Protein AF-A0A966BCX8-F1 (afdb_monomer_lite)

Sequence (118 aa):
MANRGTFKENTAAAQQHLARFEAEPLGHFINGENLASESGTTFENRSPVDGSLLGIVASGGAADVARAADAAEEAFGAWSNLAGTERKRILHNVADLIIERQHEIAVTECMDTGQTMR

Structure (mmCIF, N/CA/C/O backbone):
data_AF-A0A966BCX8-F1
#
_entry.id   AF-A0A966BCX8-F1
#
loop_
_atom_site.group_PDB
_atom_site.id
_atom_site.type_symbol
_atom_site.label_atom_id
_atom_site.label_alt_id
_atom_site.label_comp_id
_atom_site.label_asym_id
_atom_site.label_entity_id
_atom_site.label_seq_id
_atom_site.pdbx_PDB_ins_code
_atom_site.Cartn_x
_atom_site.Cartn_y
_atom_site.Cartn_z
_atom_site.occupancy
_atom_site.B_iso_or_equiv
_atom_site.auth_seq_id
_atom_site.auth_comp_id
_atom_site.auth_asym_id
_atom_site.auth_atom_id
_atom_site.pdbx_PDB_model_num
ATOM 1 N N . MET A 1 1 ? -0.138 -24.858 -16.060 1.00 45.72 1 MET A N 1
ATOM 2 C CA . MET A 1 1 ? 0.963 -23.971 -15.627 1.00 45.72 1 MET A CA 1
ATOM 3 C C . MET A 1 1 ? 0.534 -22.558 -15.965 1.00 45.72 1 MET A C 1
ATOM 5 O O . MET A 1 1 ? 0.227 -22.328 -17.127 1.00 45.72 1 MET A O 1
ATOM 9 N N . ALA A 1 2 ? 0.392 -21.674 -14.974 1.00 55.75 2 ALA A N 1
ATOM 10 C CA . ALA A 1 2 ? 0.050 -20.277 -15.239 1.00 55.75 2 ALA A CA 1
ATOM 11 C C . ALA A 1 2 ? 1.115 -19.672 -16.167 1.00 55.75 2 ALA A C 1
ATOM 13 O O . ALA A 1 2 ? 2.304 -19.943 -15.995 1.00 55.75 2 ALA A O 1
ATOM 14 N N . ASN A 1 3 ? 0.687 -18.940 -17.193 1.00 61.12 3 ASN A N 1
ATOM 15 C CA . ASN A 1 3 ? 1.589 -18.269 -18.119 1.00 61.12 3 ASN A CA 1
ATOM 16 C C . ASN A 1 3 ? 2.331 -17.163 -17.353 1.00 61.12 3 ASN A C 1
ATOM 18 O O . ASN A 1 3 ? 1.730 -16.151 -17.011 1.00 61.12 3 ASN A O 1
ATOM 22 N N . ARG A 1 4 ? 3.609 -17.389 -17.028 1.00 71.69 4 ARG A N 1
ATOM 23 C CA . ARG A 1 4 ? 4.410 -16.517 -16.148 1.00 71.69 4 ARG A CA 1
ATOM 24 C C . ARG A 1 4 ? 4.938 -15.253 -16.830 1.00 71.69 4 ARG A C 1
ATOM 26 O O . ARG A 1 4 ? 5.569 -14.448 -16.153 1.00 71.69 4 ARG A O 1
ATOM 33 N N . GLY A 1 5 ? 4.705 -15.092 -18.134 1.00 82.25 5 GLY A N 1
ATOM 34 C CA . GLY A 1 5 ? 5.311 -14.028 -18.930 1.00 82.25 5 GLY A CA 1
ATOM 35 C C . GLY A 1 5 ? 6.838 -14.141 -18.996 1.00 82.25 5 GLY A C 1
ATOM 36 O O . GLY A 1 5 ? 7.498 -14.826 -18.211 1.00 82.25 5 GLY A O 1
ATOM 37 N N . THR A 1 6 ? 7.430 -13.480 -19.974 1.00 90.44 6 THR A N 1
ATOM 38 C CA . THR A 1 6 ? 8.875 -13.265 -20.047 1.00 90.44 6 THR A CA 1
ATOM 39 C C . THR A 1 6 ? 9.290 -12.131 -19.108 1.00 90.44 6 THR A C 1
ATOM 41 O O . THR A 1 6 ? 8.470 -11.306 -18.709 1.00 90.44 6 THR A O 1
ATOM 44 N N . PHE A 1 7 ? 10.586 -12.040 -18.788 1.00 88.06 7 PHE A N 1
ATOM 45 C CA . PHE A 1 7 ? 11.124 -10.913 -18.015 1.00 88.06 7 PHE A CA 1
ATOM 46 C C . PHE A 1 7 ? 10.721 -9.566 -18.631 1.00 88.06 7 PHE A C 1
ATOM 48 O O . PHE A 1 7 ? 10.174 -8.713 -17.946 1.00 88.06 7 PHE A O 1
ATOM 55 N N . LYS A 1 8 ? 10.886 -9.424 -19.952 1.00 91.12 8 LYS A N 1
ATOM 56 C CA . LYS A 1 8 ? 10.543 -8.198 -20.680 1.00 91.12 8 LYS A CA 1
ATOM 57 C C . LYS A 1 8 ? 9.058 -7.839 -20.571 1.00 91.12 8 LYS A C 1
ATOM 59 O O . LYS A 1 8 ? 8.737 -6.670 -20.393 1.00 91.12 8 LYS A O 1
ATOM 64 N N . GLU A 1 9 ? 8.165 -8.822 -20.686 1.00 93.38 9 GLU A N 1
ATOM 65 C CA . GLU A 1 9 ? 6.717 -8.603 -20.555 1.00 93.38 9 GLU A CA 1
ATOM 66 C C . GLU A 1 9 ? 6.342 -8.180 -19.132 1.00 93.38 9 GLU A C 1
ATOM 68 O O . GLU A 1 9 ? 5.588 -7.226 -18.960 1.00 93.38 9 GLU A O 1
ATOM 73 N N . ASN A 1 10 ? 6.911 -8.831 -18.115 1.00 92.88 10 ASN A N 1
ATOM 74 C CA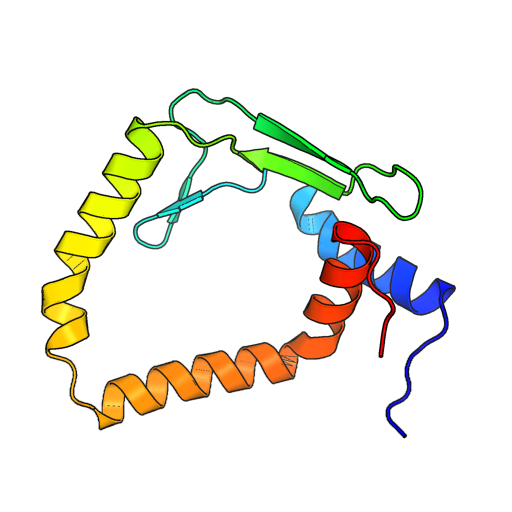 . ASN A 1 10 ? 6.623 -8.511 -16.718 1.00 92.88 10 ASN A CA 1
ATOM 75 C C . ASN A 1 10 ? 7.182 -7.145 -16.301 1.00 92.88 10 ASN A C 1
ATOM 77 O O . ASN A 1 10 ? 6.489 -6.399 -15.617 1.00 92.88 10 ASN A O 1
ATOM 81 N N . THR A 1 11 ? 8.389 -6.779 -16.744 1.00 91.94 11 THR A N 1
ATOM 82 C CA . THR A 1 11 ? 8.951 -5.444 -16.485 1.00 91.94 11 THR A CA 1
ATOM 83 C C . THR A 1 11 ? 8.121 -4.352 -17.161 1.00 91.94 11 THR A C 1
ATOM 85 O O . THR A 1 11 ? 7.848 -3.327 -16.544 1.00 91.94 11 THR A O 1
ATOM 88 N N . ALA A 1 12 ? 7.660 -4.576 -18.398 1.00 93.44 12 ALA A N 1
ATOM 89 C CA . ALA A 1 12 ? 6.788 -3.624 -19.086 1.00 93.44 12 ALA A CA 1
ATOM 90 C C . ALA A 1 12 ? 5.432 -3.461 -18.375 1.00 93.44 12 ALA A C 1
ATOM 92 O O . ALA A 1 12 ? 4.958 -2.338 -18.212 1.00 93.44 12 ALA A O 1
ATOM 93 N N . ALA A 1 13 ? 4.835 -4.564 -17.910 1.00 94.19 13 ALA A N 1
ATOM 94 C CA . ALA A 1 13 ? 3.607 -4.523 -17.119 1.00 94.19 13 ALA A CA 1
ATOM 95 C C . ALA A 1 13 ? 3.812 -3.760 -15.800 1.00 94.19 13 ALA A C 1
ATOM 97 O O . ALA A 1 13 ? 3.029 -2.869 -15.481 1.00 94.19 13 ALA A O 1
ATOM 98 N N . ALA A 1 14 ? 4.896 -4.043 -15.067 1.00 93.44 14 ALA A N 1
ATOM 99 C CA . ALA A 1 14 ? 5.225 -3.325 -13.838 1.00 93.44 14 ALA A CA 1
ATOM 100 C C . ALA A 1 14 ? 5.362 -1.819 -14.082 1.00 93.44 14 ALA A C 1
ATOM 102 O O . ALA A 1 14 ? 4.750 -1.030 -13.370 1.00 93.44 14 ALA A O 1
ATOM 103 N N . GLN A 1 15 ? 6.092 -1.420 -15.127 1.00 92.31 15 GLN A N 1
ATOM 104 C CA . GLN A 1 15 ? 6.260 -0.012 -15.479 1.00 92.31 15 GLN A CA 1
ATOM 105 C C . GLN A 1 15 ? 4.915 0.666 -15.773 1.00 92.31 15 GLN A C 1
ATOM 107 O O . GLN A 1 15 ? 4.664 1.767 -15.291 1.00 92.31 15 GLN A O 1
ATOM 112 N N . GLN A 1 16 ? 4.016 -0.003 -16.500 1.00 94.06 16 GLN A N 1
ATOM 113 C CA . GLN A 1 16 ? 2.673 0.521 -16.750 1.00 94.06 16 GLN A CA 1
ATOM 114 C C . GLN A 1 16 ? 1.881 0.735 -15.449 1.00 94.06 16 GLN A C 1
ATOM 116 O O . GLN A 1 16 ? 1.194 1.747 -15.310 1.00 94.06 16 GLN A O 1
ATOM 121 N N . HIS A 1 17 ? 1.957 -0.199 -14.498 1.00 93.00 17 HIS A N 1
ATOM 122 C CA . HIS A 1 17 ? 1.249 -0.086 -13.220 1.00 93.00 17 HIS A CA 1
ATOM 123 C C . HIS A 1 17 ? 1.862 0.963 -12.288 1.00 93.00 17 HIS A C 1
ATOM 125 O O . HIS A 1 17 ? 1.127 1.635 -11.566 1.00 93.00 17 HIS A O 1
ATOM 131 N N . LEU A 1 18 ? 3.185 1.120 -12.317 1.00 91.19 18 LEU A N 1
ATOM 132 C CA . LEU A 1 18 ? 3.926 2.081 -11.504 1.00 91.19 18 LEU A CA 1
ATOM 133 C C . LEU A 1 18 ? 3.817 3.516 -12.025 1.00 91.19 18 LEU A C 1
ATOM 135 O O . LEU A 1 18 ? 3.880 4.442 -11.224 1.00 91.19 18 LEU A O 1
ATOM 139 N N . ALA A 1 19 ? 3.549 3.711 -13.322 1.00 90.44 19 ALA A N 1
ATOM 140 C CA . ALA A 1 19 ? 3.413 5.034 -13.938 1.00 90.44 19 ALA A CA 1
ATOM 141 C C . ALA A 1 19 ? 2.402 5.952 -13.222 1.00 90.44 19 ALA A C 1
ATOM 143 O O . ALA A 1 19 ? 2.550 7.173 -13.217 1.00 90.44 19 ALA A O 1
ATOM 144 N N . ARG A 1 20 ? 1.384 5.385 -12.556 1.00 85.75 20 ARG A N 1
ATOM 145 C CA . ARG A 1 20 ? 0.411 6.158 -11.759 1.00 85.75 20 ARG A CA 1
ATOM 146 C C . ARG A 1 20 ? 1.017 6.859 -10.535 1.00 85.75 20 ARG A C 1
ATOM 148 O O . ARG A 1 20 ? 0.378 7.749 -9.991 1.00 85.75 20 ARG A O 1
ATOM 155 N N . PHE A 1 21 ? 2.215 6.461 -10.112 1.00 83.62 21 PHE A N 1
ATOM 156 C CA . PHE A 1 21 ? 2.949 7.032 -8.980 1.00 83.62 21 PHE A CA 1
ATOM 157 C C . PHE A 1 21 ? 4.097 7.959 -9.419 1.00 83.62 21 PHE A C 1
ATOM 159 O O . PHE A 1 21 ? 4.848 8.450 -8.580 1.00 83.62 21 PHE A O 1
ATOM 166 N N . GLU A 1 22 ? 4.248 8.208 -10.726 1.00 80.38 22 GLU A N 1
ATOM 167 C CA . GLU A 1 22 ? 5.251 9.146 -11.249 1.00 80.38 22 GLU A CA 1
ATOM 168 C C . GLU A 1 22 ? 4.797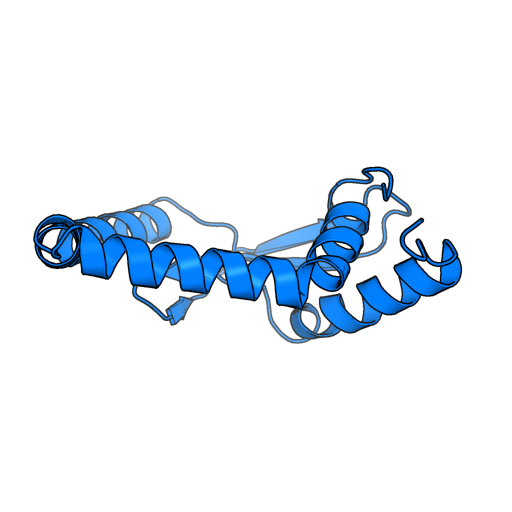 10.609 -11.134 1.00 80.38 22 GLU A C 1
ATOM 170 O O . GLU A 1 22 ? 5.627 11.500 -10.957 1.00 80.38 22 GLU A O 1
ATOM 175 N N . ALA A 1 23 ? 3.489 10.868 -11.253 1.00 80.19 23 ALA A N 1
ATOM 176 C CA . ALA A 1 23 ? 2.946 12.227 -11.318 1.00 80.19 23 ALA A CA 1
ATOM 177 C C . ALA A 1 23 ? 2.856 12.910 -9.944 1.00 80.19 23 ALA A C 1
ATOM 179 O O . ALA A 1 23 ? 3.098 14.111 -9.838 1.00 80.19 23 ALA A O 1
ATOM 180 N N . GLU A 1 24 ? 2.517 12.151 -8.902 1.00 85.12 24 GLU A N 1
ATOM 181 C CA . GLU A 1 24 ? 2.379 12.643 -7.532 1.00 85.12 24 GLU A CA 1
ATOM 182 C C . GLU A 1 24 ? 2.975 11.629 -6.546 1.00 85.12 24 GLU A C 1
ATOM 184 O O . GLU A 1 24 ? 2.881 10.421 -6.789 1.00 85.12 24 GLU A O 1
ATOM 189 N N . PRO A 1 25 ? 3.574 12.088 -5.430 1.00 90.81 25 PRO A N 1
ATOM 190 C CA . PRO A 1 25 ? 4.068 11.188 -4.401 1.00 90.81 25 PRO A CA 1
ATOM 191 C C . PRO A 1 25 ? 2.978 10.247 -3.882 1.00 90.81 25 PRO A C 1
ATOM 193 O O . PRO A 1 25 ? 1.856 10.671 -3.602 1.00 90.81 25 PRO A O 1
ATOM 196 N N . LEU A 1 26 ? 3.337 8.984 -3.663 1.00 95.31 26 LEU A N 1
ATOM 197 C CA . LEU A 1 26 ? 2.502 8.037 -2.938 1.00 95.31 26 LEU A CA 1
ATOM 198 C C . LEU A 1 26 ? 2.333 8.522 -1.491 1.00 95.31 26 LEU A C 1
ATOM 200 O O . LEU A 1 26 ? 3.277 8.488 -0.698 1.00 95.31 26 LEU A O 1
ATOM 204 N N . GLY A 1 27 ? 1.134 9.011 -1.178 1.00 96.06 27 GLY A N 1
ATOM 205 C CA . GLY A 1 27 ? 0.759 9.515 0.140 1.00 96.06 27 GLY A CA 1
ATOM 206 C C . GLY A 1 27 ? 0.371 8.425 1.142 1.00 96.06 27 GLY A C 1
ATOM 207 O O . GLY A 1 27 ? 0.285 7.240 0.822 1.00 96.06 27 GLY A O 1
ATOM 208 N N . HIS A 1 28 ? 0.084 8.858 2.367 1.00 97.75 28 HIS A N 1
ATOM 209 C CA . HIS A 1 28 ? -0.555 8.046 3.400 1.00 97.75 28 HIS A CA 1
ATOM 210 C C . HIS A 1 28 ? -2.024 7.815 3.051 1.00 97.75 28 HIS A C 1
ATOM 212 O O . HIS A 1 28 ? -2.675 8.729 2.556 1.00 97.75 28 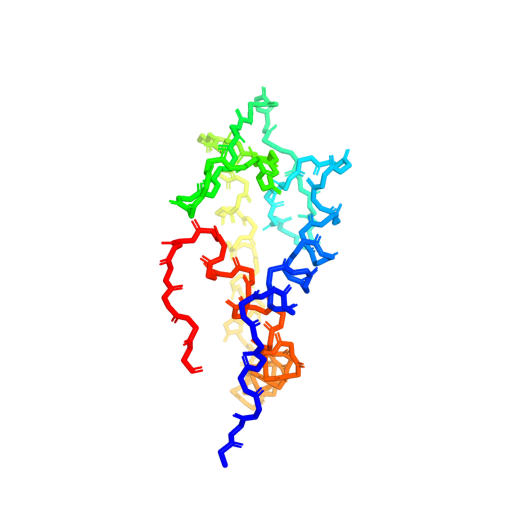HIS A O 1
ATOM 218 N N . PHE A 1 29 ? -2.576 6.649 3.384 1.00 98.06 29 PHE A N 1
ATOM 219 C CA . PHE A 1 29 ? -4.022 6.421 3.331 1.00 98.06 29 PHE A CA 1
ATOM 220 C C . PHE A 1 29 ? -4.604 6.489 4.747 1.00 98.06 29 PHE A C 1
ATOM 222 O O . PHE A 1 29 ? -4.522 5.521 5.504 1.00 98.06 29 PHE A O 1
ATOM 229 N N . ILE A 1 30 ? -5.143 7.647 5.129 1.00 98.56 30 ILE A N 1
ATOM 230 C CA . ILE A 1 30 ? -5.634 7.929 6.487 1.00 98.56 30 ILE A CA 1
ATOM 231 C C . ILE A 1 30 ? -7.082 8.400 6.391 1.00 98.56 30 ILE A C 1
ATOM 233 O O . ILE A 1 30 ? -7.403 9.277 5.597 1.00 98.56 30 ILE A O 1
ATOM 237 N N . ASN A 1 31 ? -7.960 7.803 7.201 1.00 97.81 31 ASN A N 1
ATOM 238 C CA . ASN A 1 31 ? -9.391 8.120 7.246 1.00 97.81 31 ASN A CA 1
ATOM 239 C C . ASN A 1 31 ? -10.103 8.082 5.873 1.00 97.81 31 ASN A C 1
ATOM 241 O O . ASN A 1 31 ? -10.996 8.875 5.594 1.00 97.81 31 ASN A O 1
ATOM 245 N N . GLY A 1 32 ? -9.698 7.158 4.996 1.00 97.69 32 GLY A N 1
ATOM 246 C CA . GLY A 1 32 ? -10.294 7.006 3.664 1.00 97.69 32 GLY A CA 1
ATOM 247 C C . GLY A 1 32 ? -9.740 7.946 2.588 1.00 97.69 32 GLY A C 1
ATOM 248 O O . GLY A 1 32 ? -10.223 7.899 1.458 1.00 97.69 32 GLY A O 1
ATOM 249 N N . GLU A 1 33 ? -8.726 8.756 2.901 1.00 97.19 33 GLU A N 1
ATOM 250 C CA . GLU A 1 33 ? -8.149 9.746 1.989 1.00 97.19 33 GLU A CA 1
ATOM 251 C C . GLU A 1 33 ? -6.644 9.540 1.778 1.00 97.19 33 GLU A C 1
ATOM 253 O O . GLU A 1 33 ? -5.934 9.068 2.668 1.00 97.19 33 GLU A O 1
ATOM 258 N N . ASN A 1 34 ? -6.151 9.927 0.596 1.00 95.75 34 ASN A N 1
ATOM 259 C CA . ASN A 1 34 ? -4.718 9.998 0.310 1.00 95.75 34 ASN A CA 1
ATOM 260 C C . ASN A 1 34 ? -4.171 11.351 0.773 1.00 95.75 34 ASN A C 1
ATOM 262 O O . ASN A 1 34 ? -4.572 12.390 0.249 1.00 95.75 34 ASN A O 1
ATOM 266 N N . LEU A 1 35 ? -3.242 11.342 1.725 1.00 96.12 35 LEU A N 1
ATOM 267 C CA . LEU A 1 35 ? -2.675 12.539 2.338 1.00 96.12 35 LEU A CA 1
ATOM 268 C C . LEU A 1 35 ? -1.157 12.572 2.165 1.00 96.12 35 LEU A C 1
ATOM 270 O O . LEU A 1 35 ? -0.469 11.573 2.366 1.00 96.12 35 LEU A O 1
ATOM 274 N N . ALA A 1 36 ? -0.607 13.746 1.866 1.00 97.00 36 ALA A N 1
ATOM 275 C CA . ALA A 1 36 ? 0.826 13.968 2.027 1.00 97.00 36 ALA A CA 1
ATOM 276 C C . ALA A 1 36 ? 1.219 13.904 3.517 1.00 97.00 36 ALA A C 1
ATOM 278 O O . ALA A 1 36 ? 0.385 14.123 4.406 1.00 97.00 36 ALA A O 1
ATOM 279 N N . SER A 1 37 ? 2.502 13.647 3.790 1.00 97.56 37 SER A N 1
ATOM 280 C CA . SER A 1 37 ? 3.052 13.857 5.132 1.00 97.56 37 SER A CA 1
ATOM 281 C C . SER A 1 37 ? 2.824 15.294 5.575 1.00 97.56 37 SER A C 1
ATOM 283 O O . SER A 1 37 ? 2.992 16.222 4.785 1.00 97.56 37 SER A O 1
ATOM 285 N N . GLU A 1 38 ? 2.518 15.491 6.850 1.00 97.56 38 GLU A N 1
ATOM 286 C CA . GLU A 1 38 ? 2.294 16.822 7.419 1.00 97.56 38 GLU A CA 1
ATOM 287 C C . GLU A 1 38 ? 3.520 17.735 7.280 1.00 97.56 38 GLU A C 1
ATOM 289 O O . GLU A 1 38 ? 3.401 18.926 7.006 1.00 97.56 38 GLU A O 1
ATOM 294 N N . SER A 1 39 ? 4.717 17.161 7.390 1.00 97.19 39 SER A N 1
ATOM 295 C CA . SER A 1 39 ? 5.992 17.846 7.150 1.00 97.19 39 SER A CA 1
ATOM 296 C C . SER A 1 39 ? 6.274 18.149 5.671 1.00 97.19 39 SER A C 1
ATOM 298 O O . SER A 1 39 ? 7.244 18.842 5.369 1.00 97.19 39 SER A O 1
ATOM 300 N N . GLY A 1 40 ? 5.508 17.566 4.742 1.00 96.62 40 GLY A N 1
ATOM 301 C CA . GLY A 1 40 ? 5.805 17.544 3.308 1.00 96.62 40 GLY A CA 1
ATOM 302 C C . GLY A 1 40 ? 7.025 16.697 2.925 1.00 96.62 40 GLY A C 1
ATOM 303 O O . GLY A 1 40 ? 7.427 16.708 1.764 1.00 96.62 40 GLY A O 1
ATOM 304 N N . THR A 1 41 ? 7.646 15.976 3.868 1.00 97.69 41 THR A N 1
ATOM 305 C CA . THR A 1 41 ? 8.855 15.193 3.584 1.00 97.69 41 THR A CA 1
ATOM 306 C C . THR A 1 41 ? 8.542 13.946 2.774 1.00 97.69 41 THR A C 1
ATOM 308 O O . THR A 1 41 ? 7.581 13.234 3.060 1.00 97.69 41 THR A O 1
ATOM 311 N N . THR A 1 42 ? 9.411 13.636 1.819 1.00 97.69 42 THR A N 1
ATOM 312 C CA . THR A 1 42 ? 9.310 12.463 0.948 1.00 97.69 42 THR A CA 1
ATOM 313 C C . THR A 1 42 ? 10.653 11.752 0.820 1.00 97.69 42 THR A C 1
ATOM 315 O O . THR A 1 42 ? 11.696 12.316 1.154 1.00 97.69 42 THR A O 1
ATOM 318 N N . PHE A 1 43 ? 10.643 10.530 0.295 1.00 97.44 43 PHE A N 1
ATOM 319 C CA . PHE A 1 43 ? 11.846 9.806 -0.106 1.00 97.44 43 PHE A CA 1
ATOM 320 C C . PHE A 1 43 ? 11.646 9.107 -1.454 1.00 97.44 43 PHE A C 1
ATOM 322 O O . PHE A 1 43 ? 10.520 8.871 -1.890 1.00 97.44 43 PHE A O 1
ATOM 329 N N . GLU A 1 44 ? 12.751 8.810 -2.130 1.00 96.81 44 GLU A N 1
ATOM 330 C CA . GLU A 1 44 ? 12.736 8.049 -3.377 1.00 96.81 44 GLU A CA 1
ATOM 331 C C . GLU A 1 44 ? 12.587 6.559 -3.080 1.00 96.81 44 GLU A C 1
ATOM 333 O O . GLU A 1 44 ? 13.338 6.011 -2.271 1.00 96.81 44 GLU A O 1
ATOM 338 N N . ASN A 1 45 ? 11.677 5.897 -3.788 1.00 96.06 45 ASN A N 1
ATOM 339 C CA . ASN A 1 45 ? 11.651 4.448 -3.853 1.00 96.06 45 ASN A CA 1
ATOM 340 C C . ASN A 1 45 ? 12.366 3.982 -5.126 1.00 96.06 45 ASN A C 1
ATOM 342 O O . ASN A 1 45 ? 11.977 4.354 -6.236 1.00 96.06 45 ASN A O 1
ATOM 346 N N . ARG A 1 46 ? 13.436 3.201 -4.971 1.00 95.69 46 ARG A N 1
ATOM 347 C CA . ARG A 1 46 ? 14.288 2.748 -6.074 1.00 95.69 46 ARG A CA 1
ATOM 348 C C . ARG A 1 46 ? 14.314 1.234 -6.139 1.00 95.69 46 ARG A C 1
ATOM 350 O O . ARG A 1 46 ? 14.517 0.576 -5.124 1.00 95.69 46 ARG A O 1
ATOM 357 N N . SER A 1 47 ? 14.208 0.704 -7.351 1.00 95.75 47 SER A N 1
ATOM 358 C CA . SER A 1 47 ? 14.247 -0.732 -7.580 1.00 95.75 47 SER A CA 1
ATOM 359 C C . SER A 1 47 ? 15.617 -1.315 -7.225 1.00 95.75 47 SER A C 1
ATOM 361 O O . SER A 1 47 ? 16.634 -0.828 -7.726 1.00 95.75 47 SER A O 1
ATOM 363 N N . PRO A 1 48 ? 15.683 -2.417 -6.461 1.00 97.06 48 PRO A N 1
ATOM 364 C CA . PRO A 1 48 ? 16.917 -3.174 -6.283 1.00 97.06 48 PRO A CA 1
ATOM 365 C C . PRO A 1 48 ? 17.313 -3.979 -7.533 1.00 97.06 48 PRO A C 1
ATOM 367 O O . PRO A 1 48 ? 18.409 -4.535 -7.565 1.00 97.06 48 PRO A O 1
ATOM 370 N N . VAL A 1 49 ? 16.447 -4.073 -8.552 1.00 93.50 49 VAL A N 1
ATOM 371 C CA . VAL A 1 49 ? 16.710 -4.834 -9.786 1.00 93.50 49 VAL A CA 1
ATOM 372 C C . VAL A 1 49 ? 17.756 -4.130 -10.654 1.00 93.50 49 VAL A C 1
ATOM 374 O O . VAL A 1 49 ? 18.675 -4.773 -11.160 1.00 93.50 49 VAL A O 1
ATOM 377 N N . ASP A 1 50 ? 17.624 -2.815 -10.823 1.00 91.94 50 ASP A N 1
ATOM 378 C CA . ASP A 1 50 ? 18.455 -2.012 -11.729 1.00 91.94 50 ASP A CA 1
ATOM 379 C C . ASP A 1 50 ? 18.736 -0.579 -11.230 1.00 91.94 50 ASP A C 1
ATOM 381 O O . ASP A 1 50 ? 19.404 0.195 -11.917 1.00 91.94 50 ASP A O 1
ATOM 385 N N . GLY A 1 51 ? 18.255 -0.213 -10.037 1.00 94.00 51 GLY A N 1
ATOM 386 C CA . GLY A 1 51 ? 18.403 1.126 -9.461 1.00 94.00 51 GLY A CA 1
ATOM 387 C C . GLY A 1 51 ? 17.440 2.180 -10.022 1.00 94.00 51 GLY A C 1
ATOM 388 O O . GLY A 1 51 ? 17.548 3.356 -9.647 1.00 94.00 51 GLY A O 1
ATOM 389 N N . SER A 1 52 ? 16.515 1.794 -10.909 1.00 92.38 52 SER A N 1
ATOM 390 C CA . SER A 1 52 ? 15.501 2.697 -11.462 1.00 92.38 52 SER A CA 1
ATOM 391 C C . SER A 1 52 ? 14.634 3.318 -10.366 1.00 92.38 52 SER A C 1
ATOM 393 O O . SER A 1 52 ? 14.392 2.723 -9.316 1.00 92.38 52 SER A O 1
ATOM 395 N N . LEU A 1 53 ? 14.188 4.555 -10.594 1.00 93.19 53 LEU A N 1
ATOM 396 C CA . LEU A 1 53 ? 13.242 5.229 -9.709 1.00 93.19 53 LEU A CA 1
ATOM 397 C C . LEU A 1 53 ? 11.837 4.675 -9.973 1.00 93.19 53 LEU A C 1
ATOM 399 O O . LEU A 1 53 ? 11.348 4.781 -11.093 1.00 93.19 53 LEU A O 1
ATOM 403 N N . LEU A 1 54 ? 11.205 4.108 -8.946 1.00 94.06 54 LEU A N 1
ATOM 404 C CA . LEU A 1 54 ? 9.838 3.582 -9.006 1.00 94.06 54 LEU A CA 1
ATOM 405 C C . LEU A 1 54 ? 8.797 4.653 -8.668 1.00 94.06 54 LEU A C 1
ATOM 407 O O . LEU A 1 54 ? 7.675 4.602 -9.161 1.00 94.06 54 LEU A O 1
ATOM 411 N N . GLY A 1 55 ? 9.166 5.617 -7.822 1.00 94.19 55 GLY A N 1
ATOM 412 C CA . GLY A 1 55 ? 8.301 6.723 -7.430 1.00 94.19 55 GLY A CA 1
ATOM 413 C C . GLY A 1 55 ? 8.832 7.485 -6.219 1.00 94.19 55 GLY A C 1
ATOM 414 O O . GLY A 1 55 ? 9.890 7.167 -5.667 1.00 94.19 55 GLY A O 1
ATOM 415 N N . ILE A 1 56 ? 8.077 8.497 -5.803 1.00 95.75 56 ILE A N 1
ATOM 416 C CA . ILE A 1 56 ? 8.324 9.271 -4.583 1.00 95.75 56 ILE A CA 1
ATOM 417 C C . ILE A 1 56 ? 7.282 8.864 -3.541 1.00 95.75 56 ILE A C 1
ATOM 419 O O . ILE A 1 56 ? 6.107 8.757 -3.870 1.00 95.75 56 ILE A O 1
ATOM 423 N N . VAL A 1 57 ? 7.689 8.641 -2.294 1.00 97.06 57 VAL A N 1
ATOM 424 C CA . VAL A 1 57 ? 6.803 8.183 -1.210 1.00 97.06 57 VAL A CA 1
ATOM 425 C C . VAL A 1 57 ? 6.825 9.185 -0.060 1.00 97.06 57 VAL A C 1
ATOM 427 O O . VAL A 1 57 ? 7.877 9.734 0.278 1.00 97.06 57 VAL A O 1
ATOM 430 N N . ALA A 1 58 ? 5.667 9.441 0.544 1.00 97.75 58 ALA A N 1
ATOM 431 C CA . ALA A 1 58 ? 5.543 10.274 1.732 1.00 97.75 58 ALA A CA 1
ATOM 432 C C . ALA A 1 58 ? 6.332 9.675 2.913 1.00 97.75 58 ALA A C 1
ATOM 434 O O . ALA A 1 58 ? 6.170 8.512 3.279 1.00 97.75 58 ALA A O 1
ATOM 435 N N . SER A 1 59 ? 7.197 10.484 3.526 1.00 98.25 59 SER A N 1
ATOM 436 C CA . SER A 1 59 ? 7.967 10.113 4.717 1.00 98.25 59 SER A CA 1
ATOM 437 C C . SER A 1 59 ? 7.191 10.545 5.955 1.00 98.25 59 SER A C 1
ATOM 439 O O . SER A 1 59 ? 7.121 11.742 6.247 1.00 98.25 59 SER A O 1
ATOM 441 N N . GLY A 1 60 ? 6.519 9.597 6.610 1.00 97.88 60 GLY A N 1
ATOM 442 C CA . GLY A 1 60 ? 5.619 9.870 7.733 1.00 97.88 60 GLY A CA 1
ATOM 443 C C . GLY A 1 60 ? 6.352 10.220 9.030 1.00 97.88 60 GLY A C 1
ATOM 444 O O . GLY A 1 60 ? 7.334 9.572 9.394 1.00 97.88 60 GLY A O 1
ATOM 445 N N . GLY A 1 61 ? 5.854 11.235 9.737 1.00 97.88 61 GLY A N 1
ATOM 446 C CA . GLY A 1 61 ? 6.320 11.646 11.062 1.00 97.88 61 GLY A CA 1
ATOM 447 C C . GLY A 1 61 ? 5.336 11.313 12.189 1.00 97.88 61 GLY A C 1
ATOM 448 O O . GLY A 1 61 ? 4.294 10.695 11.984 1.00 97.88 61 GLY A O 1
ATOM 449 N N . ALA A 1 62 ? 5.651 11.766 13.407 1.00 98.50 62 ALA A N 1
ATOM 450 C CA . ALA A 1 62 ? 4.826 11.506 14.593 1.00 98.50 62 ALA A CA 1
ATOM 451 C C . ALA A 1 62 ? 3.379 12.013 14.453 1.00 98.50 62 ALA A C 1
ATOM 453 O O . ALA A 1 62 ? 2.456 11.375 14.948 1.00 98.50 62 ALA A O 1
ATOM 454 N N . ALA A 1 63 ? 3.180 13.136 13.763 1.00 98.19 63 ALA A N 1
ATOM 455 C CA . ALA A 1 63 ? 1.861 13.722 13.583 1.00 98.19 63 ALA A CA 1
ATOM 456 C C . ALA A 1 63 ? 1.011 12.953 12.549 1.00 98.19 63 ALA A C 1
ATOM 458 O O . ALA A 1 63 ? -0.176 12.732 12.775 1.00 98.19 63 ALA A O 1
ATOM 459 N N . ASP A 1 64 ? 1.624 12.420 11.484 1.00 98.56 64 ASP A N 1
ATOM 460 C CA . ASP A 1 64 ? 0.954 11.502 10.549 1.00 98.56 64 ASP A CA 1
ATOM 461 C C . ASP A 1 64 ? 0.502 10.218 11.259 1.00 98.56 64 ASP A C 1
ATOM 463 O O . ASP A 1 64 ? -0.622 9.756 11.069 1.00 98.56 64 ASP A O 1
ATOM 467 N N . VAL A 1 65 ? 1.360 9.677 12.133 1.00 98.56 65 VAL 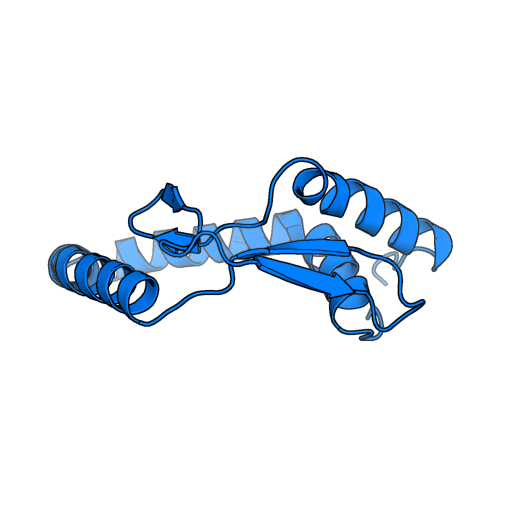A N 1
ATOM 468 C CA . VAL A 1 65 ? 1.044 8.502 12.959 1.00 98.56 65 VAL A CA 1
ATOM 469 C C . VAL A 1 65 ? -0.097 8.795 13.931 1.00 98.56 65 VAL A C 1
ATOM 471 O O . VAL A 1 65 ? -0.992 7.965 14.058 1.00 98.56 65 VAL A O 1
ATOM 474 N N . ALA A 1 66 ? -0.097 9.959 14.587 1.00 98.62 66 ALA A N 1
ATOM 475 C CA . ALA A 1 66 ? -1.191 10.367 15.467 1.00 98.62 66 ALA A CA 1
ATOM 476 C C . ALA A 1 66 ? -2.521 10.449 14.701 1.00 98.62 66 ALA A C 1
ATOM 478 O O . ALA A 1 66 ? -3.482 9.799 15.093 1.00 98.62 66 ALA A O 1
ATOM 479 N N . ARG A 1 67 ? -2.547 11.120 13.538 1.00 98.50 67 ARG A N 1
ATOM 480 C CA . ARG A 1 67 ? -3.741 11.190 12.673 1.00 98.50 67 ARG A CA 1
ATOM 481 C C . ARG A 1 67 ? -4.244 9.804 12.254 1.00 98.50 67 ARG A C 1
ATOM 483 O O . ARG A 1 67 ? -5.450 9.567 12.236 1.00 98.50 67 ARG A O 1
ATOM 490 N N . ALA A 1 68 ? -3.336 8.884 11.921 1.00 98.75 68 ALA A N 1
ATOM 491 C CA . ALA A 1 68 ? -3.690 7.507 11.577 1.00 98.75 68 ALA A CA 1
ATOM 492 C C . ALA A 1 68 ? -4.263 6.729 12.773 1.00 98.75 68 ALA A C 1
ATOM 494 O O . ALA A 1 68 ? -5.232 5.985 12.612 1.00 98.75 68 ALA A O 1
ATOM 495 N N . ALA A 1 69 ? -3.678 6.900 13.961 1.00 98.75 69 ALA A N 1
ATOM 496 C CA . ALA A 1 69 ? -4.130 6.254 15.188 1.00 98.75 69 ALA A CA 1
ATOM 497 C C . ALA A 1 69 ? -5.509 6.767 15.623 1.00 98.75 69 ALA A C 1
ATOM 499 O O . ALA A 1 69 ? -6.391 5.951 15.884 1.00 98.75 69 ALA A O 1
ATOM 500 N N . ASP A 1 70 ? -5.717 8.084 15.607 1.00 98.69 70 ASP A N 1
ATOM 501 C CA . ASP A 1 70 ? -6.993 8.713 15.958 1.00 98.69 70 ASP A CA 1
ATOM 502 C C . ASP A 1 70 ? -8.114 8.238 15.018 1.00 98.69 70 ASP A C 1
ATOM 504 O O . ASP A 1 70 ? -9.182 7.827 15.472 1.00 98.69 70 ASP A O 1
ATOM 508 N N . ALA A 1 71 ? -7.853 8.186 13.705 1.00 98.75 71 ALA A N 1
ATOM 509 C CA . ALA A 1 71 ? -8.813 7.670 12.727 1.00 98.75 71 ALA A CA 1
ATOM 510 C C . ALA A 1 71 ? -9.142 6.181 12.951 1.00 98.75 71 ALA A C 1
ATOM 512 O O . ALA A 1 71 ? -10.288 5.752 12.787 1.00 98.75 71 ALA A O 1
ATOM 513 N N . ALA A 1 72 ? -8.147 5.374 13.333 1.00 98.75 72 ALA A N 1
ATOM 514 C CA . ALA A 1 72 ? -8.358 3.968 13.656 1.00 98.75 72 ALA A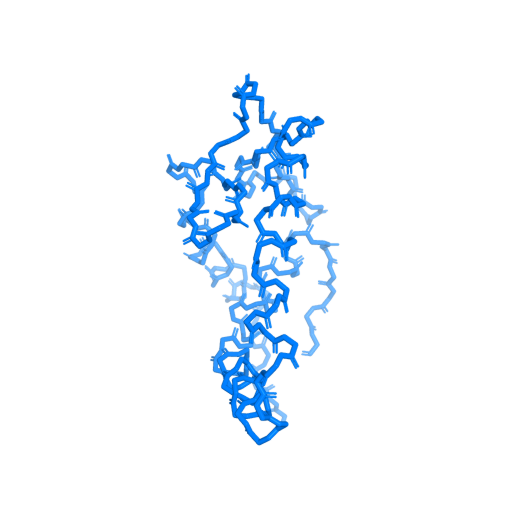 CA 1
ATOM 515 C C . ALA A 1 72 ? -9.170 3.788 14.951 1.00 98.75 72 ALA A C 1
ATOM 517 O O . ALA A 1 72 ? -10.038 2.913 15.001 1.00 98.75 72 ALA A O 1
ATOM 518 N N . GLU A 1 73 ? -8.917 4.609 15.976 1.00 98.75 73 GLU A N 1
ATOM 519 C CA . GLU A 1 73 ? -9.676 4.619 17.231 1.00 98.75 73 GLU A CA 1
ATOM 520 C C . GLU A 1 73 ? -11.140 5.009 16.991 1.00 98.75 73 GLU A C 1
ATOM 522 O O . GLU A 1 73 ? -12.046 4.298 17.434 1.00 98.75 73 GLU A O 1
ATOM 527 N N . GLU A 1 74 ? -11.384 6.067 16.214 1.00 98.62 74 GLU A N 1
ATOM 528 C CA . GLU A 1 74 ? -12.733 6.510 15.850 1.00 98.62 74 GLU A CA 1
ATOM 529 C C . GLU A 1 74 ? -13.505 5.415 15.090 1.00 98.62 74 GLU A C 1
ATOM 531 O O . GLU A 1 74 ? -14.660 5.108 15.408 1.00 98.62 74 GLU A O 1
ATOM 536 N N . ALA A 1 75 ? -12.855 4.748 14.131 1.00 98.44 75 ALA A N 1
ATOM 537 C CA . ALA A 1 75 ? -13.468 3.675 13.351 1.00 98.44 75 ALA A CA 1
ATOM 538 C C . ALA A 1 75 ? -13.685 2.372 14.148 1.00 98.44 75 ALA A C 1
ATOM 540 O O . ALA A 1 75 ? -14.531 1.546 13.773 1.00 98.44 75 ALA A O 1
ATOM 541 N N . PHE A 1 76 ? -12.946 2.159 15.245 1.00 98.50 76 PHE A N 1
ATOM 542 C CA . PHE A 1 76 ? -12.925 0.888 15.971 1.00 98.50 76 PHE A CA 1
ATOM 543 C C . PHE A 1 76 ? -14.305 0.483 16.490 1.00 98.50 76 PHE A C 1
ATOM 545 O O . PHE A 1 76 ? -14.703 -0.679 16.357 1.00 98.50 76 PHE A O 1
ATOM 552 N N . GLY A 1 77 ? -15.063 1.430 17.049 1.00 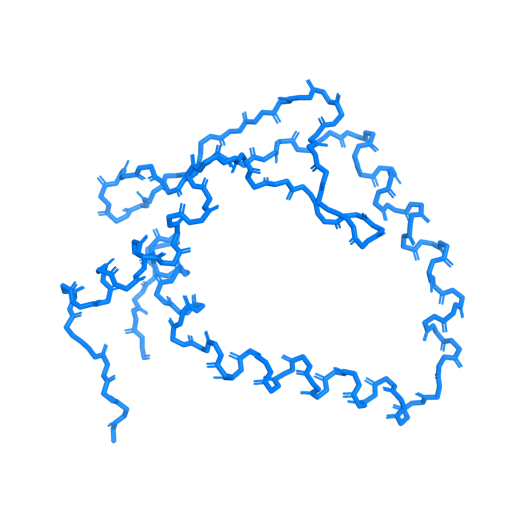98.31 77 GLY A N 1
ATOM 553 C CA . GLY A 1 77 ? -16.399 1.163 17.583 1.00 98.31 77 GLY A CA 1
ATOM 554 C C . GLY A 1 77 ? -17.361 0.651 16.509 1.00 98.31 77 GLY A C 1
ATOM 555 O O . GLY A 1 77 ? -18.039 -0.355 16.713 1.00 98.31 77 GLY A O 1
ATOM 556 N N . ALA A 1 78 ? -17.388 1.290 15.338 1.00 97.81 78 ALA A N 1
ATOM 557 C CA . ALA A 1 78 ? -18.240 0.859 14.232 1.00 97.81 78 ALA A CA 1
ATOM 558 C C . ALA A 1 78 ? -17.798 -0.505 13.677 1.00 97.81 78 ALA A C 1
ATOM 560 O O . ALA A 1 78 ? -18.621 -1.405 13.516 1.00 97.81 78 ALA A O 1
ATOM 561 N N . TRP A 1 79 ? -16.496 -0.687 13.442 1.00 98.12 79 TRP A N 1
ATOM 562 C CA . TRP A 1 79 ? -15.944 -1.911 12.859 1.00 98.12 79 TRP A CA 1
ATOM 563 C C . TRP A 1 79 ? -16.091 -3.141 13.767 1.00 98.12 79 TRP A C 1
ATOM 565 O O . TRP A 1 79 ? -16.517 -4.215 13.323 1.00 98.12 79 TRP A O 1
ATOM 575 N N . SER A 1 80 ? -15.752 -3.002 15.051 1.00 98.06 80 SER A N 1
ATOM 576 C CA . SER A 1 80 ? -15.809 -4.101 16.024 1.00 98.06 80 SER A CA 1
ATOM 577 C C . SER A 1 80 ? -17.240 -4.595 16.256 1.00 98.06 80 SER A C 1
ATOM 579 O O . SER A 1 80 ? -17.455 -5.803 16.391 1.00 98.06 80 SER A O 1
ATOM 581 N N . ASN A 1 81 ? -18.220 -3.689 16.198 1.00 98.06 81 ASN A N 1
ATOM 582 C CA . ASN A 1 81 ? -19.638 -3.999 16.369 1.00 98.06 81 ASN A CA 1
ATOM 583 C C . ASN A 1 81 ? -20.323 -4.555 15.110 1.00 98.06 81 ASN A C 1
ATOM 585 O O . ASN A 1 81 ? -21.474 -4.989 15.192 1.00 98.06 81 ASN A O 1
ATOM 589 N N . LEU A 1 82 ? -19.652 -4.593 13.951 1.00 97.94 82 LEU A N 1
ATOM 590 C CA . LEU A 1 82 ? -20.208 -5.254 12.768 1.00 97.94 82 LEU A CA 1
ATOM 591 C C . LEU A 1 82 ? -20.506 -6.733 13.051 1.00 97.94 82 LEU A C 1
ATOM 593 O O . LEU A 1 82 ? -19.752 -7.433 13.731 1.00 97.94 82 LEU A O 1
ATOM 597 N N . ALA A 1 83 ? -21.585 -7.248 12.464 1.00 98.31 83 ALA A N 1
ATOM 598 C CA . ALA A 1 83 ? -21.856 -8.677 12.503 1.00 98.31 83 ALA A CA 1
ATOM 599 C C . ALA A 1 83 ? -20.702 -9.456 11.847 1.00 98.31 83 ALA A C 1
ATOM 601 O O . ALA A 1 83 ? -20.136 -9.033 10.836 1.00 98.31 83 ALA A O 1
ATOM 602 N N . GLY A 1 84 ? -20.376 -10.636 12.383 1.00 98.25 84 GLY A N 1
ATOM 603 C CA . GLY A 1 84 ? -19.299 -11.469 11.833 1.00 98.25 84 GLY A CA 1
ATOM 604 C C . GLY A 1 84 ? -19.509 -11.835 10.358 1.00 98.25 84 GLY A C 1
ATOM 605 O O . GLY A 1 84 ? -18.545 -11.910 9.601 1.00 98.25 84 GLY A O 1
ATOM 606 N N . THR A 1 85 ? -20.765 -11.996 9.929 1.00 98.31 85 THR A N 1
ATOM 607 C CA . THR A 1 85 ? -21.140 -12.224 8.525 1.00 98.31 85 THR A CA 1
ATOM 608 C C . THR A 1 85 ? -20.807 -11.038 7.626 1.00 98.31 85 THR A C 1
ATOM 610 O O . THR A 1 85 ? -20.329 -11.242 6.512 1.00 98.31 85 THR A O 1
ATOM 613 N N . GLU A 1 86 ? -20.996 -9.812 8.112 1.00 98.25 86 GLU A N 1
ATOM 614 C CA . GLU A 1 86 ? -20.699 -8.602 7.348 1.00 98.25 86 GLU A CA 1
ATOM 615 C C . GLU A 1 86 ? -19.190 -8.373 7.237 1.00 98.25 86 GLU A C 1
ATOM 617 O O . GLU A 1 86 ? -18.678 -8.163 6.139 1.00 98.25 86 GLU A O 1
ATOM 622 N N . ARG A 1 87 ? -18.436 -8.551 8.333 1.00 98.12 87 ARG A N 1
ATOM 623 C CA . ARG A 1 87 ? -16.963 -8.525 8.261 1.00 98.12 87 ARG A CA 1
ATOM 624 C C . ARG A 1 87 ? -16.423 -9.592 7.314 1.00 98.12 87 ARG A C 1
ATOM 626 O O . ARG A 1 87 ? -15.535 -9.307 6.517 1.00 98.12 87 ARG A O 1
ATOM 633 N N . LYS A 1 88 ? -16.984 -10.807 7.357 1.00 98.44 88 LYS A N 1
ATOM 634 C CA . LYS A 1 88 ? -16.639 -11.886 6.421 1.00 98.44 88 LYS A CA 1
ATOM 635 C C . LYS A 1 88 ? -16.866 -11.452 4.969 1.00 98.44 88 LYS A C 1
ATOM 637 O O . LYS A 1 88 ? -15.996 -11.686 4.136 1.00 98.44 88 LYS A O 1
ATOM 642 N N . ARG A 1 89 ? -18.003 -10.817 4.666 1.00 98.62 89 ARG A N 1
ATOM 643 C CA . ARG A 1 89 ? -18.318 -10.314 3.321 1.00 98.62 89 ARG A CA 1
ATOM 644 C C . ARG A 1 89 ? -17.278 -9.297 2.842 1.00 98.62 89 ARG A C 1
ATOM 646 O O . ARG A 1 89 ? -16.790 -9.419 1.724 1.00 98.62 89 ARG A O 1
ATOM 653 N N . ILE A 1 90 ? -16.910 -8.340 3.695 1.00 98.44 90 ILE A N 1
ATOM 654 C CA . ILE A 1 90 ? -15.900 -7.317 3.383 1.00 98.44 90 ILE A CA 1
ATOM 655 C C . ILE A 1 90 ? -14.531 -7.963 3.127 1.00 98.44 90 ILE A C 1
ATOM 657 O O . ILE A 1 90 ? -13.906 -7.680 2.109 1.00 98.44 90 ILE A O 1
ATOM 661 N N . LEU A 1 91 ? -14.086 -8.871 4.002 1.00 98.44 91 LEU A N 1
ATOM 662 C CA . LEU A 1 91 ? -12.791 -9.547 3.862 1.00 98.44 91 LEU A CA 1
ATOM 663 C C . LEU A 1 91 ? -12.713 -10.427 2.607 1.00 98.44 91 LEU A C 1
ATOM 665 O O . LEU A 1 91 ? -11.681 -10.435 1.941 1.00 98.44 91 LEU A O 1
ATOM 669 N N . HIS A 1 92 ? -13.791 -11.133 2.250 1.00 98.56 92 HIS A N 1
ATOM 670 C CA . HIS A 1 92 ? -13.832 -11.884 0.992 1.00 98.56 92 HIS A CA 1
ATOM 671 C C . HIS A 1 92 ? -13.776 -10.964 -0.223 1.00 98.56 92 HIS A C 1
ATOM 673 O O . HIS A 1 92 ? -13.013 -11.246 -1.135 1.00 98.56 92 HIS A O 1
ATOM 679 N N . ASN A 1 93 ? -14.485 -9.834 -0.203 1.00 98.62 93 ASN A N 1
ATOM 680 C CA . ASN A 1 93 ? -14.399 -8.863 -1.289 1.00 98.62 93 ASN A CA 1
ATOM 681 C C . ASN A 1 93 ? -12.971 -8.312 -1.457 1.00 98.62 93 ASN A C 1
ATOM 683 O O . ASN A 1 93 ? -12.500 -8.160 -2.577 1.00 98.62 93 ASN A O 1
ATOM 687 N N . VAL A 1 94 ? -12.249 -8.055 -0.359 1.00 98.44 94 VAL A N 1
ATOM 688 C CA . VAL A 1 94 ? -10.824 -7.679 -0.425 1.00 98.44 94 VAL A CA 1
ATOM 689 C C . VAL A 1 94 ? -9.988 -8.798 -1.053 1.00 98.44 94 VAL A C 1
ATOM 691 O O . VAL A 1 94 ? -9.161 -8.522 -1.917 1.00 98.44 94 VAL A O 1
ATOM 694 N N . ALA A 1 95 ? -10.212 -10.055 -0.663 1.00 98.56 95 ALA A N 1
ATOM 695 C CA . ALA A 1 95 ? -9.500 -11.196 -1.237 1.00 98.56 95 ALA A CA 1
ATOM 696 C C . ALA A 1 95 ? -9.777 -11.363 -2.741 1.00 98.56 95 ALA A C 1
ATOM 698 O O . ALA A 1 95 ? -8.839 -11.562 -3.510 1.00 98.56 95 ALA A O 1
ATOM 699 N N . ASP A 1 96 ? -11.035 -11.226 -3.163 1.00 98.56 96 ASP A N 1
ATOM 700 C CA . ASP A 1 96 ? -11.434 -11.310 -4.568 1.00 98.56 96 ASP A CA 1
ATOM 701 C C . ASP A 1 96 ? -10.741 -10.217 -5.397 1.00 98.56 96 ASP A C 1
ATOM 703 O O . ASP A 1 96 ? -10.176 -10.511 -6.449 1.00 98.56 96 ASP A O 1
ATOM 707 N N . LEU A 1 97 ? -10.675 -8.984 -4.878 1.00 98.50 97 LEU A N 1
ATOM 708 C CA . LEU A 1 97 ? -9.967 -7.872 -5.523 1.00 98.50 97 LEU A CA 1
ATOM 709 C C . LEU A 1 97 ? -8.447 -8.093 -5.607 1.00 98.50 97 LEU A C 1
ATOM 711 O O . LEU A 1 97 ? -7.824 -7.708 -6.597 1.00 98.50 97 LEU A O 1
ATOM 715 N N . ILE A 1 98 ? -7.836 -8.717 -4.594 1.00 98.06 98 ILE A N 1
ATOM 716 C CA . ILE A 1 98 ? -6.414 -9.097 -4.638 1.00 98.06 98 ILE A CA 1
ATOM 717 C C . ILE A 1 98 ? -6.184 -10.155 -5.722 1.00 98.06 98 ILE A C 1
ATOM 719 O O . ILE A 1 98 ? -5.228 -10.044 -6.486 1.00 98.06 98 ILE A O 1
ATOM 723 N N . ILE A 1 99 ? -7.056 -11.163 -5.822 1.00 97.62 99 ILE A N 1
ATOM 724 C CA . ILE A 1 99 ? -6.958 -12.221 -6.840 1.00 97.62 99 ILE A CA 1
ATOM 725 C C . ILE A 1 99 ? -7.144 -11.640 -8.244 1.00 97.62 99 ILE A C 1
ATOM 727 O O . ILE A 1 99 ? -6.389 -11.985 -9.157 1.00 97.62 99 ILE A O 1
ATOM 731 N N . GLU A 1 100 ? -8.114 -10.744 -8.420 1.00 97.44 100 GLU A N 1
ATOM 732 C CA . GLU A 1 100 ? -8.361 -10.041 -9.680 1.00 97.44 100 GLU A CA 1
ATOM 733 C C . GLU A 1 100 ? -7.113 -9.276 -10.150 1.00 97.44 100 GLU A C 1
ATOM 735 O O . GLU A 1 100 ? -6.778 -9.303 -11.333 1.00 97.44 100 GLU A O 1
ATOM 740 N N . ARG A 1 101 ? -6.374 -8.664 -9.215 1.00 96.44 101 ARG A N 1
ATOM 741 C CA . ARG A 1 101 ? -5.174 -7.852 -9.488 1.00 96.44 101 ARG A CA 1
ATOM 742 C C . ARG A 1 101 ? -3.857 -8.570 -9.192 1.00 96.44 101 ARG A C 1
ATOM 744 O O . ARG A 1 101 ? -2.815 -7.928 -9.090 1.00 96.44 101 ARG A O 1
ATOM 751 N N . GLN A 1 102 ? -3.865 -9.896 -9.064 1.00 95.56 102 GLN A N 1
ATOM 752 C CA . GLN A 1 102 ? -2.700 -10.648 -8.579 1.00 95.56 102 GLN A CA 1
ATOM 753 C C . GLN A 1 102 ? -1.443 -10.445 -9.437 1.00 95.56 102 GLN A C 1
ATOM 755 O O . GLN A 1 102 ? -0.341 -10.393 -8.902 1.00 95.56 102 GLN A O 1
ATOM 760 N N . HIS A 1 103 ? -1.599 -10.319 -10.762 1.00 94.00 103 HIS A N 1
ATOM 761 C CA . HIS A 1 103 ? -0.468 -10.115 -11.671 1.00 94.00 103 HIS A CA 1
ATOM 762 C C . HIS A 1 103 ? 0.132 -8.723 -11.489 1.00 94.00 103 HIS A C 1
ATOM 764 O O . HIS A 1 103 ? 1.336 -8.626 -11.287 1.00 94.00 103 HIS A O 1
ATOM 770 N N . GLU A 1 104 ? -0.708 -7.684 -11.444 1.00 94.94 104 GLU A N 1
ATOM 771 C CA . GLU A 1 104 ? -0.304 -6.306 -11.138 1.00 94.94 104 GLU A CA 1
ATOM 772 C C . GLU A 1 104 ? 0.467 -6.226 -9.814 1.00 94.94 104 GLU A C 1
ATOM 774 O O . GLU A 1 104 ? 1.561 -5.658 -9.769 1.00 94.94 104 GLU A O 1
ATOM 779 N N . ILE A 1 105 ? -0.080 -6.820 -8.748 1.00 95.62 105 ILE A N 1
ATOM 780 C CA . ILE A 1 105 ? 0.549 -6.832 -7.421 1.00 95.62 105 ILE A CA 1
ATOM 781 C C . ILE A 1 105 ? 1.896 -7.558 -7.490 1.00 95.62 105 ILE A C 1
ATOM 783 O O . ILE A 1 105 ? 2.898 -7.031 -7.016 1.00 95.62 105 ILE A O 1
ATOM 787 N N . ALA A 1 106 ? 1.946 -8.733 -8.124 1.00 95.44 106 ALA A N 1
ATOM 788 C CA . ALA A 1 106 ? 3.159 -9.539 -8.194 1.00 95.44 106 ALA A CA 1
ATOM 789 C C . ALA A 1 106 ? 4.285 -8.851 -8.975 1.00 95.44 106 ALA A C 1
ATOM 791 O O . ALA A 1 106 ? 5.422 -8.840 -8.506 1.00 95.44 106 ALA A O 1
ATOM 792 N N . VAL A 1 107 ? 4.005 -8.268 -10.148 1.00 95.31 107 VAL A N 1
ATOM 793 C CA . VAL A 1 107 ? 5.049 -7.590 -10.938 1.00 95.31 107 VAL A CA 1
ATOM 794 C C . VAL A 1 107 ? 5.519 -6.296 -10.271 1.00 95.31 107 VAL A C 1
ATOM 796 O O . VAL A 1 107 ? 6.707 -5.988 -10.342 1.00 95.31 107 VAL A O 1
ATOM 799 N N . THR A 1 108 ? 4.624 -5.585 -9.575 1.00 94.81 108 THR A N 1
ATOM 800 C CA . THR A 1 108 ? 4.968 -4.391 -8.786 1.00 94.81 108 THR A CA 1
ATOM 801 C C . THR A 1 108 ? 5.884 -4.758 -7.617 1.00 94.81 108 THR A C 1
ATOM 803 O O . THR A 1 108 ? 6.971 -4.197 -7.503 1.00 94.81 108 THR A O 1
ATOM 806 N N . GLU A 1 109 ? 5.508 -5.762 -6.818 1.00 95.56 109 GLU A N 1
ATOM 807 C CA . GLU A 1 109 ? 6.311 -6.273 -5.696 1.00 95.56 109 GLU A CA 1
ATOM 808 C C . GLU A 1 109 ? 7.689 -6.756 -6.168 1.00 95.56 109 GLU A C 1
ATOM 810 O O . GLU A 1 109 ? 8.710 -6.437 -5.567 1.00 95.56 109 GLU A O 1
ATOM 815 N N . CYS A 1 110 ? 7.753 -7.484 -7.290 1.00 95.69 110 CYS A N 1
ATOM 816 C CA . CYS A 1 110 ? 9.028 -7.951 -7.837 1.00 95.69 110 CYS A CA 1
ATOM 817 C C . CYS A 1 110 ? 9.975 -6.788 -8.169 1.00 95.69 110 CYS A C 1
ATOM 819 O O . CYS A 1 110 ? 11.176 -6.897 -7.913 1.00 95.69 110 CYS A O 1
ATOM 821 N N . MET A 1 111 ? 9.454 -5.687 -8.724 1.00 95.12 111 MET A N 1
ATOM 822 C CA . MET A 1 111 ? 10.261 -4.502 -9.025 1.00 95.12 111 MET A CA 1
ATOM 823 C C . MET A 1 111 ? 10.668 -3.735 -7.766 1.00 95.12 111 MET A C 1
ATOM 825 O O . MET A 1 111 ? 11.776 -3.204 -7.743 1.00 95.12 111 MET A O 1
ATOM 829 N N . ASP A 1 112 ? 9.825 -3.698 -6.736 1.00 95.81 112 ASP A N 1
ATOM 830 C CA . ASP A 1 112 ? 10.087 -2.978 -5.483 1.00 95.81 112 ASP A CA 1
ATOM 831 C C . ASP A 1 112 ? 11.071 -3.720 -4.567 1.00 95.81 112 ASP A C 1
ATOM 833 O O . ASP A 1 112 ? 12.006 -3.146 -4.017 1.00 95.81 112 ASP A O 1
ATOM 837 N N . THR A 1 113 ? 10.934 -5.042 -4.461 1.00 96.44 113 THR A N 1
ATOM 838 C CA . THR A 1 113 ? 11.705 -5.839 -3.497 1.00 96.44 113 THR A CA 1
ATOM 839 C C . THR A 1 113 ? 12.792 -6.701 -4.138 1.00 96.44 113 THR A C 1
ATOM 841 O O . THR A 1 113 ? 13.558 -7.352 -3.426 1.00 96.44 113 THR A O 1
ATOM 844 N N . GLY A 1 114 ? 12.837 -6.798 -5.471 1.00 94.94 114 GLY A N 1
ATOM 845 C CA . GLY A 1 114 ? 13.768 -7.672 -6.197 1.00 94.94 114 GLY A CA 1
ATOM 846 C C . GLY A 1 114 ? 13.468 -9.166 -6.038 1.00 94.94 114 GLY A C 1
ATOM 847 O O . GLY A 1 114 ? 14.330 -10.012 -6.291 1.00 94.94 114 GLY A O 1
ATOM 848 N N . GLN A 1 115 ? 12.262 -9.516 -5.580 1.00 93.75 115 GLN A N 1
ATOM 849 C CA . GLN A 1 115 ? 11.866 -10.912 -5.439 1.00 93.75 115 GLN A CA 1
ATOM 850 C C . GLN A 1 115 ? 11.622 -11.552 -6.807 1.00 93.75 115 GLN A C 1
ATOM 852 O O . GLN A 1 115 ? 11.262 -10.907 -7.788 1.00 93.75 115 GLN A O 1
ATOM 857 N N . THR A 1 116 ? 11.834 -12.865 -6.872 1.00 90.75 116 THR A N 1
ATOM 858 C CA . THR A 1 116 ? 11.609 -13.623 -8.104 1.00 90.75 116 THR A CA 1
ATOM 859 C C . THR A 1 116 ? 10.121 -13.860 -8.329 1.00 90.75 116 THR A C 1
ATOM 861 O O . THR A 1 116 ? 9.425 -14.338 -7.432 1.00 90.75 116 THR A O 1
ATOM 864 N N . MET A 1 117 ? 9.660 -13.591 -9.553 1.00 87.88 117 MET A N 1
ATOM 865 C CA . MET A 1 117 ? 8.301 -13.914 -9.995 1.00 87.88 117 MET A CA 1
ATOM 866 C C . MET A 1 117 ? 8.103 -15.442 -9.979 1.00 87.88 117 MET A C 1
ATOM 868 O O . MET A 1 117 ? 8.940 -16.180 -10.515 1.00 87.88 117 MET A O 1
ATOM 872 N N . ARG A 1 118 ? 7.023 -15.931 -9.355 1.00 77.69 118 ARG A N 1
ATOM 873 C CA . ARG A 1 118 ? 6.736 -17.366 -9.159 1.00 77.69 118 ARG A CA 1
ATOM 874 C C . ARG A 1 118 ? 5.377 -17.786 -9.700 1.00 77.69 118 ARG A C 1
ATOM 876 O O . ARG A 1 118 ? 4.462 -16.954 -9.770 1.00 77.69 118 ARG A O 1
#

pLDDT: mean 94.09, std 8.05, range [45.72, 98.75]

Radius of gyration: 17.62 Å; chains: 1; bounding box: 40×42×38 Å

Secondary structure (DSSP, 8-state):
------HHHHHHHHHHHHGGGTSS-B-EEETTEEE--TT--EEEEE-TTT--EEEEEE---HHHHHHHHHHHHHHHHHHHTS-HHHHHHHHHHHHHHHHHTHHHHHHHHHHHH-PPP-

Foldseek 3Di:
DPPLDDPVVLLVLLLVLLVVQAVDAQADCALNDGDAAPVNDWDFQAFPVPRHTSHIYHDHDPVNVVRRVVRCVVCVVVVVPDDPVVVVVVVVVVVVVCVVCVSNVQSNCCRRPVDDRD